Protein AF-A0AAD3T4Z9-F1 (afdb_monomer_lite)

pLDDT: mean 79.46, std 13.39, range [46.41, 95.06]

Foldseek 3Di:
DDKDFFWWLAKDKPNDGQGLDPPPSDTDGRNDIDDPDQFQAEHAPVNVVVVLVSLCVQLVFDADPVDPQWGFNDDDPRLQPIFMWIAGPPGDIDTDGSVNQWDDDDDRGIGGRYDYPVD

Organism: Nepenthes gracilis (NCBI:txid150966)

Secondary structure (DSSP, 8-state):
---EEE-EEEEEETTEEEESSTTTSPPPTT-EEE-S--SPEEE-HHHHHHHHHHHHHHHT-PBPTTSTT-B---SHHHHTT--EEEEEGGG-EEEEPHHHHEEEEETTEEEESEEETT-

InterPro domains:
  IPR021109 Aspartic peptidase domain superfamily [G3DSA:2.40.70.10] (1-119)
  IPR021109 Aspartic peptidase domain superfamily [SSF50630] (2-118)
  IPR032799 Xylanase inhibitor, C-terminal [PF14541] (4-117)
  IPR051708 Plant Aspartic Proteinase A1 [PTHR47967] (3-117)

Structure (mmCIF, N/CA/C/O backbone):
data_AF-A0AAD3T4Z9-F1
#
_entry.id   AF-A0AAD3T4Z9-F1
#
loop_
_atom_site.group_PDB
_atom_site.id
_atom_site.type_symbol
_atom_site.label_atom_id
_atom_site.label_alt_id
_atom_site.label_comp_id
_atom_site.label_asym_id
_atom_site.label_entity_id
_atom_site.label_seq_id
_atom_site.pdbx_PDB_ins_code
_atom_site.Cartn_x
_atom_site.Cartn_y
_atom_site.Cartn_z
_atom_site.occupancy
_atom_site.B_iso_or_equiv
_atom_site.auth_seq_id
_atom_site.auth_comp_id
_atom_site.auth_asym_id
_atom_site.auth_atom_id
_atom_site.pdbx_PDB_model_num
ATOM 1 N N . MET A 1 1 ? 14.089 -19.984 -8.120 1.00 62.19 1 MET A N 1
ATOM 2 C CA . MET A 1 1 ? 13.121 -18.947 -7.702 1.00 62.19 1 MET A CA 1
ATOM 3 C C . MET A 1 1 ? 13.219 -17.783 -8.669 1.00 62.19 1 MET A C 1
ATOM 5 O O . MET A 1 1 ? 14.334 -17.374 -8.963 1.00 62.19 1 MET A O 1
ATOM 9 N N . ALA A 1 2 ? 12.094 -17.281 -9.173 1.00 80.69 2 ALA A N 1
ATOM 10 C CA . ALA A 1 2 ? 12.060 -16.039 -9.940 1.00 80.69 2 ALA A CA 1
ATOM 11 C C . ALA A 1 2 ? 11.723 -14.885 -8.989 1.00 80.69 2 ALA A C 1
ATOM 13 O O . ALA A 1 2 ? 10.790 -15.009 -8.195 1.00 80.69 2 ALA A O 1
ATOM 14 N N . TYR A 1 3 ? 12.488 -13.797 -9.059 1.00 84.44 3 TYR A N 1
ATOM 15 C CA . TYR A 1 3 ? 12.202 -12.565 -8.333 1.00 84.44 3 TYR A CA 1
ATOM 16 C C . TYR A 1 3 ? 11.650 -11.539 -9.317 1.00 84.44 3 TYR A C 1
ATOM 18 O O . TYR A 1 3 ? 12.269 -11.286 -10.351 1.00 84.44 3 TYR A O 1
ATOM 26 N N . TYR A 1 4 ? 10.500 -10.951 -8.997 1.00 90.12 4 TYR A N 1
ATOM 27 C CA . TYR A 1 4 ? 9.873 -9.930 -9.828 1.00 90.12 4 TYR A CA 1
ATOM 28 C C . TYR A 1 4 ? 10.045 -8.573 -9.161 1.00 90.12 4 TYR A C 1
ATOM 30 O O . TYR A 1 4 ? 9.577 -8.358 -8.044 1.00 90.12 4 TYR A O 1
ATOM 38 N N . PHE A 1 5 ? 10.725 -7.662 -9.849 1.00 92.19 5 PHE A N 1
ATOM 39 C CA . PHE A 1 5 ? 10.928 -6.297 -9.382 1.00 92.19 5 PHE A CA 1
ATOM 40 C C . PHE A 1 5 ? 10.195 -5.323 -10.290 1.00 92.19 5 PHE A C 1
ATOM 42 O O . PHE A 1 5 ? 10.254 -5.425 -11.514 1.00 92.19 5 PHE A O 1
ATOM 49 N N . VAL A 1 6 ? 9.532 -4.357 -9.670 1.00 92.75 6 VAL A N 1
ATOM 50 C CA . VAL A 1 6 ? 8.859 -3.247 -10.339 1.00 92.75 6 VAL A CA 1
ATOM 51 C C . VAL A 1 6 ? 9.323 -1.930 -9.734 1.00 92.75 6 VAL A C 1
ATOM 53 O O . VAL A 1 6 ? 9.865 -1.878 -8.629 1.00 92.75 6 VAL A O 1
ATOM 56 N N . THR A 1 7 ? 9.120 -0.847 -10.475 1.00 94.06 7 THR A N 1
ATOM 57 C CA . THR A 1 7 ? 9.455 0.503 -10.018 1.00 94.06 7 THR A CA 1
ATOM 58 C C . THR A 1 7 ? 8.172 1.216 -9.615 1.00 94.06 7 THR A C 1
ATOM 60 O O . THR A 1 7 ? 7.389 1.609 -10.476 1.00 94.06 7 THR A O 1
ATOM 63 N N . SER A 1 8 ? 7.944 1.370 -8.314 1.00 92.38 8 SER A N 1
ATOM 64 C CA . SER A 1 8 ? 6.828 2.143 -7.769 1.00 92.38 8 SER A CA 1
ATOM 65 C C . SER A 1 8 ? 7.205 3.614 -7.628 1.00 92.38 8 SER A C 1
ATOM 67 O O . SER A 1 8 ? 8.218 3.948 -7.016 1.00 92.38 8 SER A O 1
ATOM 69 N N . GLU A 1 9 ? 6.375 4.502 -8.160 1.00 93.19 9 GLU A N 1
ATOM 70 C CA . GLU A 1 9 ? 6.492 5.958 -8.010 1.00 93.19 9 GLU A CA 1
ATOM 71 C C . GLU A 1 9 ? 5.888 6.435 -6.683 1.00 93.19 9 GLU A C 1
ATOM 73 O O . GLU A 1 9 ? 6.333 7.426 -6.103 1.00 93.19 9 GLU A O 1
ATOM 78 N N . GLY A 1 10 ? 4.922 5.687 -6.148 1.00 92.31 10 GLY A N 1
ATOM 79 C CA . GLY A 1 10 ? 4.298 5.967 -4.864 1.00 92.31 10 GLY A CA 1
ATOM 80 C C . GLY A 1 10 ? 2.849 5.500 -4.788 1.00 92.31 10 GLY A C 1
ATOM 81 O O . GLY A 1 10 ? 2.360 4.759 -5.642 1.00 92.31 10 GLY A O 1
ATOM 82 N N . PHE A 1 11 ? 2.148 5.968 -3.761 1.00 93.25 11 PHE A N 1
ATOM 83 C CA . PHE A 1 11 ? 0.739 5.675 -3.520 1.00 93.25 11 PHE A CA 1
ATOM 84 C C . PHE A 1 11 ? -0.067 6.963 -3.512 1.00 93.25 11 PHE A C 1
ATOM 86 O O . PHE A 1 11 ? 0.285 7.914 -2.826 1.00 93.25 11 PHE A O 1
ATOM 93 N N . ARG A 1 12 ? -1.181 6.997 -4.233 1.00 92.94 12 ARG A N 1
ATOM 94 C CA . ARG A 1 12 ? -2.178 8.055 -4.115 1.00 92.94 12 ARG A CA 1
ATOM 95 C C . ARG A 1 12 ? -3.294 7.594 -3.200 1.00 92.94 12 ARG A C 1
ATOM 97 O O . ARG A 1 12 ? -3.918 6.574 -3.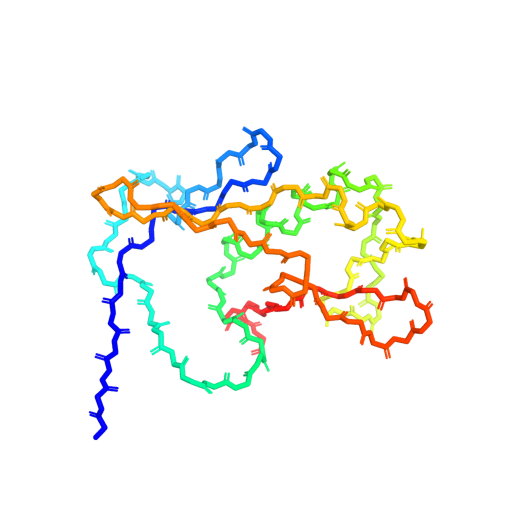481 1.00 92.94 12 ARG A O 1
ATOM 104 N N . ILE A 1 13 ? -3.546 8.344 -2.137 1.00 90.12 13 ILE A N 1
ATOM 105 C CA . ILE A 1 13 ? -4.633 8.103 -1.191 1.00 90.12 13 ILE A CA 1
ATOM 106 C C . ILE A 1 13 ? -5.554 9.318 -1.256 1.00 90.12 13 ILE A C 1
ATOM 108 O O . ILE A 1 13 ? -5.145 10.447 -0.992 1.00 90.12 13 ILE A O 1
ATOM 112 N N . GLY A 1 14 ? -6.790 9.108 -1.707 1.00 85.94 14 GLY A N 1
ATOM 113 C CA . GLY A 1 14 ? -7.704 10.205 -2.009 1.00 85.94 14 GLY A CA 1
ATOM 114 C C . GLY A 1 14 ? -7.121 11.133 -3.080 1.00 85.94 14 GLY A C 1
ATOM 115 O O . GLY A 1 14 ? -7.009 10.751 -4.246 1.00 85.94 14 GLY A O 1
ATOM 116 N N . LYS A 1 15 ? -6.764 12.359 -2.684 1.00 86.62 15 LYS A N 1
ATOM 117 C CA . LYS A 1 15 ? -6.159 13.373 -3.566 1.00 86.62 15 LYS A CA 1
ATOM 118 C C . LYS A 1 15 ? -4.640 13.494 -3.399 1.00 86.62 15 LYS A C 1
ATOM 120 O O . LYS A 1 15 ? -4.000 14.110 -4.248 1.00 86.62 15 LYS A O 1
ATOM 125 N N . ASN A 1 16 ? -4.069 12.890 -2.359 1.00 91.25 16 ASN A N 1
ATOM 126 C CA . ASN A 1 16 ? -2.680 13.096 -1.971 1.00 91.25 16 ASN A CA 1
ATOM 127 C C . ASN A 1 16 ? -1.788 12.005 -2.563 1.00 91.25 16 ASN A C 1
ATOM 129 O O . ASN A 1 16 ? -2.042 10.815 -2.379 1.00 91.25 16 ASN A O 1
ATOM 133 N N . LEU A 1 17 ? -0.751 12.414 -3.300 1.00 91.88 17 LEU A N 1
ATOM 134 C CA . LEU A 1 17 ? 0.275 11.516 -3.822 1.00 91.88 17 LEU A CA 1
ATOM 135 C C . LEU A 1 17 ? 1.429 11.427 -2.822 1.00 91.88 17 LEU A C 1
ATOM 137 O O . LEU A 1 17 ? 2.116 12.410 -2.559 1.00 91.88 17 LEU A O 1
ATOM 141 N N . LEU A 1 18 ? 1.657 10.227 -2.307 1.00 93.12 18 LEU A N 1
ATOM 142 C CA . LEU A 1 18 ? 2.741 9.884 -1.403 1.00 93.12 18 LEU A CA 1
ATOM 143 C C . LEU A 1 18 ? 3.863 9.231 -2.223 1.00 93.12 18 LEU A C 1
ATOM 145 O O . LEU A 1 18 ? 3.745 8.052 -2.567 1.00 93.12 18 LEU A O 1
ATOM 149 N N . PRO A 1 19 ? 4.943 9.959 -2.565 1.00 92.25 19 PRO A N 1
ATOM 150 C CA . PRO A 1 19 ? 6.035 9.408 -3.363 1.00 92.25 19 PRO A CA 1
ATOM 151 C C . PRO A 1 19 ? 6.756 8.294 -2.603 1.00 92.25 19 PRO A C 1
ATOM 153 O O . PRO A 1 19 ? 6.846 8.339 -1.372 1.00 92.25 19 PRO A O 1
ATOM 156 N N . PHE A 1 20 ? 7.318 7.321 -3.322 1.00 88.31 20 PHE A N 1
ATOM 157 C CA . PHE A 1 20 ? 8.078 6.236 -2.694 1.00 88.31 20 PHE A CA 1
ATOM 158 C C . PHE A 1 20 ? 9.255 6.774 -1.861 1.00 88.31 20 PHE A C 1
ATOM 160 O O . PHE A 1 20 ? 9.439 6.373 -0.715 1.00 88.31 20 PHE A O 1
ATOM 167 N N . ASN A 1 21 ? 10.004 7.736 -2.409 1.00 84.31 21 ASN A N 1
ATOM 168 C CA . ASN A 1 21 ? 11.087 8.441 -1.725 1.00 84.31 21 ASN A CA 1
ATOM 169 C C . ASN A 1 21 ? 10.699 9.910 -1.496 1.00 84.31 21 ASN A C 1
ATOM 171 O O . ASN A 1 21 ? 10.468 10.643 -2.459 1.00 84.31 21 ASN A O 1
ATOM 175 N N . ALA A 1 22 ? 10.644 10.334 -0.231 1.00 76.44 22 ALA A N 1
ATOM 176 C CA . ALA A 1 22 ? 10.266 11.693 0.148 1.00 76.44 22 ALA A CA 1
ATOM 177 C C . ALA A 1 22 ? 11.325 12.751 -0.210 1.00 76.44 22 ALA A C 1
ATOM 179 O O . ALA A 1 22 ? 10.964 13.889 -0.482 1.00 76.44 22 ALA A O 1
ATOM 180 N N . SER A 1 23 ? 12.615 12.400 -0.232 1.00 74.12 23 SER A N 1
ATOM 181 C CA . SER A 1 23 ? 13.693 13.389 -0.382 1.00 74.12 23 SER A CA 1
ATOM 182 C C . SER A 1 23 ? 13.919 13.825 -1.827 1.00 74.12 23 SER A C 1
ATOM 184 O O . SER A 1 23 ? 14.155 15.000 -2.078 1.00 74.12 23 SER A O 1
ATOM 186 N N . ASN A 1 24 ? 13.841 12.895 -2.785 1.00 66.69 24 ASN A N 1
ATOM 187 C CA . ASN A 1 24 ? 14.223 13.177 -4.174 1.00 66.69 24 ASN A CA 1
ATOM 188 C C . ASN A 1 24 ? 13.076 13.040 -5.178 1.00 66.69 24 ASN A C 1
ATOM 190 O O . ASN A 1 24 ? 13.309 13.287 -6.361 1.00 66.69 24 ASN A O 1
ATOM 194 N N . HIS A 1 25 ? 11.884 12.593 -4.752 1.00 64.56 25 HIS A N 1
ATOM 195 C CA . HIS A 1 25 ? 10.711 12.255 -5.586 1.00 64.56 25 HIS A CA 1
ATOM 196 C C . HIS A 1 25 ? 10.967 11.285 -6.761 1.00 64.56 25 HIS A C 1
ATOM 198 O O . HIS A 1 25 ? 10.028 10.824 -7.402 1.00 64.56 25 HIS A O 1
ATOM 204 N N . LYS A 1 26 ? 12.227 10.940 -7.036 1.00 69.88 26 LYS A N 1
ATOM 205 C CA . LYS A 1 26 ? 12.671 9.966 -8.018 1.00 69.88 26 LYS A CA 1
ATOM 206 C C . LYS A 1 26 ? 12.747 8.605 -7.348 1.00 69.88 26 LYS A C 1
ATOM 208 O O . LYS A 1 26 ? 13.484 8.414 -6.378 1.00 69.88 26 LYS A O 1
ATOM 213 N N . SER A 1 27 ? 11.995 7.664 -7.894 1.00 77.44 27 SER A N 1
ATOM 214 C CA . SER A 1 27 ? 12.044 6.270 -7.480 1.00 77.44 27 SER A CA 1
ATOM 215 C C . SER A 1 27 ? 13.231 5.567 -8.119 1.00 77.44 27 SER A C 1
ATOM 217 O O . SER A 1 27 ? 13.436 5.644 -9.330 1.00 77.44 27 SER A O 1
ATOM 219 N N . SER A 1 28 ? 14.014 4.861 -7.307 1.00 84.12 28 SER A N 1
ATOM 220 C CA . SER A 1 28 ? 15.053 3.969 -7.819 1.00 84.12 28 SER A CA 1
ATOM 221 C C . SER A 1 28 ? 14.407 2.832 -8.611 1.00 84.12 28 SER A C 1
ATOM 223 O O . SER A 1 28 ? 13.413 2.257 -8.164 1.00 84.12 28 SER A O 1
ATOM 225 N N . LYS A 1 29 ? 14.964 2.495 -9.781 1.00 88.75 29 LYS A N 1
ATOM 226 C CA . LYS A 1 29 ? 14.472 1.360 -10.574 1.00 88.75 29 LYS A CA 1
ATOM 227 C C . LYS A 1 29 ? 14.498 0.078 -9.737 1.00 88.75 29 LYS A C 1
ATOM 229 O O . LYS A 1 29 ? 15.499 -0.197 -9.082 1.00 88.75 29 LYS A O 1
ATOM 234 N N . GLY A 1 30 ? 13.409 -0.691 -9.778 1.00 89.56 30 GLY A N 1
ATOM 235 C CA . GLY A 1 30 ? 13.286 -1.955 -9.043 1.00 89.56 30 GLY A CA 1
ATOM 236 C C . GLY A 1 30 ? 13.152 -1.802 -7.522 1.00 89.56 30 GLY A C 1
ATOM 237 O O . GLY A 1 30 ? 13.536 -2.702 -6.783 1.00 89.56 30 GLY A O 1
ATOM 238 N N . ASN A 1 31 ? 12.630 -0.673 -7.038 1.00 90.38 31 ASN A N 1
ATOM 239 C CA . ASN A 1 31 ? 12.450 -0.403 -5.605 1.00 90.38 31 ASN A CA 1
ATOM 240 C C . ASN A 1 31 ? 11.341 -1.219 -4.918 1.00 90.38 31 ASN A C 1
ATOM 242 O O . ASN A 1 31 ? 11.204 -1.135 -3.698 1.00 90.38 31 ASN A O 1
ATOM 246 N N . MET A 1 32 ? 10.538 -1.972 -5.668 1.00 90.62 32 MET A N 1
ATOM 247 C CA . MET A 1 32 ? 9.475 -2.808 -5.126 1.00 90.62 32 MET A CA 1
ATOM 248 C C . MET A 1 32 ? 9.638 -4.241 -5.617 1.00 90.62 32 MET A C 1
ATOM 250 O O . MET A 1 32 ? 9.711 -4.505 -6.816 1.00 90.62 32 MET A O 1
ATOM 254 N N . PHE A 1 33 ? 9.665 -5.164 -4.663 1.00 90.44 33 PHE A N 1
ATOM 255 C CA . PHE A 1 33 ? 9.666 -6.598 -4.902 1.00 90.44 33 PHE A CA 1
ATOM 256 C C . PHE A 1 33 ? 8.230 -7.133 -4.846 1.00 90.44 33 PHE A C 1
ATOM 258 O O . PHE A 1 33 ? 7.461 -6.743 -3.967 1.00 90.44 33 PHE A O 1
ATOM 265 N N . ILE A 1 34 ? 7.872 -8.002 -5.790 1.00 89.19 34 ILE A N 1
ATOM 266 C CA . ILE A 1 34 ? 6.589 -8.706 -5.823 1.00 89.19 34 ILE A CA 1
ATOM 267 C C . ILE A 1 34 ? 6.838 -10.169 -5.474 1.00 89.19 34 ILE A C 1
ATOM 269 O O . ILE A 1 34 ? 7.585 -10.868 -6.164 1.00 89.19 34 ILE A O 1
ATOM 273 N N . ASP A 1 35 ? 6.145 -10.636 -4.4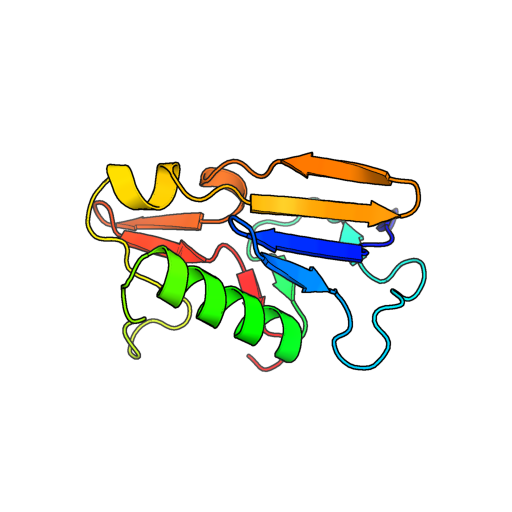43 1.00 85.88 35 ASP A N 1
ATOM 274 C CA . ASP A 1 35 ? 6.048 -12.045 -4.094 1.00 85.88 35 ASP A CA 1
ATOM 275 C C . ASP A 1 35 ? 4.603 -12.551 -4.192 1.00 85.88 35 ASP A C 1
ATOM 277 O O . ASP A 1 35 ? 3.646 -11.795 -4.359 1.00 85.88 35 ASP A O 1
ATOM 281 N N . CYS A 1 36 ? 4.462 -13.875 -4.130 1.00 82.44 36 CYS A N 1
ATOM 282 C CA . CYS A 1 36 ? 3.179 -14.545 -3.905 1.00 82.44 36 CYS A CA 1
ATOM 283 C C . CYS A 1 36 ? 2.909 -14.746 -2.400 1.00 82.44 36 CYS A C 1
ATOM 285 O O . CYS A 1 36 ? 2.091 -15.589 -2.035 1.00 82.44 36 CYS A O 1
ATOM 287 N N . GLY A 1 37 ? 3.665 -14.063 -1.533 1.00 69.31 37 GLY A N 1
ATOM 288 C CA . GLY A 1 37 ? 3.596 -14.215 -0.089 1.00 69.31 37 GLY A CA 1
ATOM 289 C C . GLY A 1 37 ? 2.246 -13.772 0.471 1.00 69.31 37 GLY A C 1
ATOM 290 O O . GLY A 1 37 ? 1.473 -13.046 -0.156 1.00 69.31 37 GLY A O 1
ATOM 291 N N . VAL A 1 38 ? 1.947 -14.234 1.684 1.00 63.50 38 VAL A N 1
ATOM 292 C CA . VAL A 1 38 ? 0.781 -13.778 2.451 1.00 63.50 38 VAL A CA 1
ATOM 293 C C . VAL A 1 38 ? 1.100 -12.388 3.030 1.00 63.50 38 VAL A C 1
ATOM 295 O O . VAL A 1 38 ? 2.257 -12.140 3.370 1.00 63.50 38 VAL A O 1
ATOM 298 N N . PRO A 1 39 ? 0.116 -11.474 3.163 1.00 65.44 39 PRO A N 1
ATOM 299 C CA . PRO A 1 39 ? 0.280 -10.212 3.881 1.00 65.44 39 PRO A CA 1
ATOM 300 C C . PRO A 1 39 ? 1.051 -10.349 5.209 1.00 65.44 39 PRO A C 1
ATOM 302 O O . PRO A 1 39 ? 0.943 -11.386 5.870 1.00 65.44 39 PRO A O 1
ATOM 305 N N . PRO A 1 40 ? 1.730 -9.278 5.667 1.00 74.62 40 PRO A N 1
ATOM 306 C CA . PRO A 1 40 ? 1.609 -7.890 5.201 1.00 74.62 40 PRO A CA 1
ATOM 307 C C . PRO A 1 40 ? 2.638 -7.462 4.141 1.00 74.62 40 PRO A C 1
ATOM 309 O O . PRO A 1 40 ? 3.782 -7.902 4.142 1.00 74.62 40 PRO A O 1
ATOM 312 N N . LYS A 1 41 ? 2.256 -6.489 3.297 1.00 86.56 41 LYS A N 1
ATOM 313 C CA . LYS A 1 41 ? 3.220 -5.749 2.462 1.00 86.56 41 LYS A CA 1
ATOM 314 C C . LYS A 1 41 ? 4.226 -5.031 3.358 1.00 86.56 41 LYS A C 1
ATOM 316 O O . LYS A 1 41 ? 3.826 -4.253 4.224 1.00 86.56 41 LYS A O 1
ATOM 321 N N . ILE A 1 42 ? 5.515 -5.245 3.131 1.00 88.12 42 ILE A N 1
ATOM 322 C CA . ILE A 1 42 ? 6.574 -4.589 3.901 1.00 88.12 42 ILE A CA 1
ATOM 323 C C . ILE A 1 42 ? 6.926 -3.264 3.222 1.00 88.12 42 ILE A C 1
ATOM 325 O O . ILE A 1 42 ? 7.260 -3.231 2.039 1.00 88.12 42 ILE A O 1
ATOM 329 N N . LEU A 1 43 ? 6.836 -2.166 3.969 1.00 89.38 43 LEU A N 1
ATOM 330 C CA . LEU A 1 43 ? 7.141 -0.817 3.507 1.00 89.38 43 LEU A CA 1
ATOM 331 C C . LEU A 1 43 ? 8.273 -0.207 4.330 1.00 89.38 43 LEU A C 1
ATOM 333 O O . LEU A 1 43 ? 8.376 -0.430 5.536 1.00 89.38 43 LEU A O 1
ATOM 337 N N . LEU A 1 44 ? 9.083 0.635 3.688 1.00 89.75 44 LEU A N 1
ATOM 338 C CA . LEU A 1 44 ? 10.047 1.477 4.396 1.00 89.75 44 LEU A CA 1
ATOM 339 C C . LEU A 1 44 ? 9.323 2.332 5.443 1.00 89.75 44 LEU A C 1
ATOM 341 O O . LEU A 1 44 ? 8.245 2.863 5.169 1.00 89.75 44 LEU A O 1
ATOM 345 N N . GLN A 1 45 ? 9.936 2.486 6.620 1.00 89.25 45 GLN A N 1
ATOM 346 C CA . GLN A 1 45 ? 9.349 3.197 7.763 1.00 89.25 45 GLN A CA 1
ATOM 347 C C . GLN A 1 45 ? 8.729 4.550 7.396 1.00 89.25 45 GLN A C 1
ATOM 349 O O . GLN A 1 45 ? 7.608 4.842 7.804 1.00 89.25 45 GLN A O 1
ATOM 354 N N . ASP A 1 46 ? 9.457 5.369 6.639 1.00 90.50 46 ASP A N 1
ATOM 355 C CA . ASP A 1 46 ? 9.005 6.700 6.232 1.00 90.50 46 ASP A CA 1
ATOM 356 C C . ASP A 1 46 ? 7.714 6.639 5.399 1.00 90.50 46 ASP A C 1
ATOM 358 O O . ASP A 1 46 ? 6.736 7.327 5.694 1.00 90.50 46 ASP A O 1
ATOM 362 N N . LEU A 1 47 ? 7.680 5.762 4.392 1.00 90.69 47 LEU A N 1
ATOM 363 C CA . LEU A 1 47 ? 6.515 5.593 3.530 1.00 90.69 47 LEU A CA 1
ATOM 364 C C . LEU A 1 47 ? 5.321 5.033 4.309 1.00 90.69 47 LEU A C 1
ATOM 366 O O . LEU A 1 47 ? 4.199 5.502 4.125 1.00 90.69 47 LEU A O 1
ATOM 370 N N . TYR A 1 48 ? 5.567 4.073 5.204 1.00 90.00 48 TYR A N 1
ATOM 371 C CA . TYR A 1 48 ? 4.546 3.544 6.101 1.00 90.00 48 TYR A CA 1
ATOM 372 C C . TYR A 1 48 ? 3.933 4.660 6.965 1.00 90.00 48 TYR A C 1
ATOM 374 O O . TYR A 1 48 ? 2.714 4.804 6.989 1.00 90.00 48 TYR A O 1
ATOM 382 N N . ASN A 1 49 ? 4.760 5.492 7.610 1.00 89.06 49 ASN A N 1
ATOM 383 C CA . ASN A 1 49 ? 4.289 6.583 8.470 1.00 89.06 49 ASN A CA 1
ATOM 384 C C . ASN A 1 49 ? 3.444 7.596 7.690 1.00 89.06 49 ASN A C 1
ATOM 386 O O . ASN A 1 49 ? 2.397 8.031 8.163 1.00 89.06 49 ASN A O 1
ATOM 390 N N . ARG A 1 50 ? 3.875 7.962 6.477 1.00 91.44 50 ARG A N 1
ATOM 391 C CA . ARG A 1 50 ? 3.127 8.887 5.614 1.00 91.44 50 ARG A CA 1
ATOM 392 C C . ARG A 1 50 ? 1.777 8.318 5.189 1.00 91.44 50 ARG A C 1
ATOM 394 O O . ARG A 1 50 ? 0.785 9.040 5.208 1.00 91.44 50 ARG A O 1
ATOM 401 N N . ILE A 1 51 ? 1.728 7.031 4.850 1.00 89.94 51 ILE A N 1
ATOM 402 C CA . ILE A 1 51 ? 0.473 6.336 4.547 1.00 89.94 51 ILE A CA 1
ATOM 403 C C . ILE A 1 51 ? -0.439 6.306 5.775 1.00 89.94 51 ILE A C 1
ATOM 405 O O . ILE A 1 51 ? -1.620 6.615 5.658 1.00 89.94 51 ILE A O 1
ATOM 409 N N . GLU A 1 52 ? 0.095 5.954 6.944 1.00 86.19 52 GLU A N 1
ATOM 410 C CA . GLU A 1 52 ? -0.670 5.892 8.189 1.00 86.19 52 GLU A CA 1
ATOM 411 C C . GLU A 1 52 ? -1.297 7.251 8.520 1.00 86.19 52 GLU A C 1
ATOM 413 O O . GLU A 1 52 ? -2.509 7.326 8.718 1.00 86.19 52 GLU A O 1
ATOM 418 N N . MET A 1 53 ? -0.510 8.331 8.475 1.00 86.69 53 MET A N 1
ATOM 419 C CA . MET A 1 53 ? -1.005 9.697 8.680 1.00 86.69 53 MET A CA 1
ATOM 420 C C . MET A 1 53 ? -2.120 10.060 7.697 1.00 86.69 53 MET A C 1
ATOM 422 O O . MET A 1 53 ? -3.168 10.545 8.112 1.00 86.69 53 MET A O 1
ATOM 426 N N . GLU A 1 54 ? -1.936 9.781 6.406 1.00 88.00 54 GLU A N 1
ATOM 427 C CA . GLU A 1 54 ? -2.928 10.110 5.381 1.00 88.00 54 GLU A CA 1
ATOM 428 C C . GLU A 1 54 ? -4.236 9.331 5.573 1.00 88.00 54 GLU A C 1
ATOM 430 O O . GLU A 1 54 ? -5.327 9.875 5.408 1.00 88.00 54 GLU A O 1
ATOM 435 N N . VAL A 1 55 ? -4.155 8.062 5.977 1.00 83.62 55 VAL A N 1
ATOM 436 C CA . VAL A 1 55 ? -5.342 7.249 6.270 1.00 83.62 55 VAL A CA 1
ATOM 437 C C . VAL A 1 55 ? -6.048 7.753 7.533 1.00 83.62 55 VAL A C 1
ATOM 439 O O . VAL A 1 55 ? -7.280 7.816 7.548 1.00 83.62 55 VAL A O 1
ATOM 442 N N . VAL A 1 56 ? -5.311 8.157 8.572 1.00 80.75 56 VAL A N 1
ATOM 443 C CA . VAL A 1 56 ? -5.877 8.790 9.779 1.00 80.75 56 VAL A CA 1
ATOM 444 C C . VAL A 1 56 ? -6.613 10.075 9.411 1.00 80.75 56 VAL A C 1
ATOM 446 O O . VAL A 1 56 ? -7.770 10.245 9.797 1.00 80.75 56 VAL A O 1
ATOM 449 N N . THR A 1 57 ? -5.998 10.941 8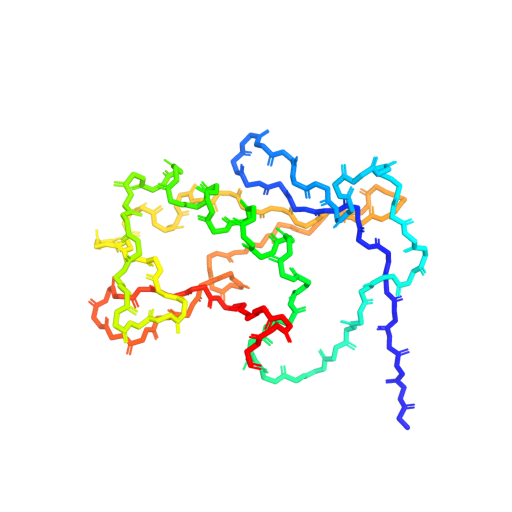.602 1.00 82.69 57 THR A N 1
ATOM 450 C CA . THR A 1 57 ? -6.617 12.178 8.111 1.00 82.69 57 THR A CA 1
ATOM 451 C C . THR A 1 57 ? -7.870 11.888 7.286 1.00 82.69 57 THR A C 1
ATOM 453 O O . THR A 1 57 ? -8.934 12.442 7.564 1.00 82.69 57 THR A O 1
ATOM 456 N N . ALA A 1 58 ? -7.789 10.971 6.318 1.00 79.62 58 ALA A N 1
ATOM 457 C CA . ALA A 1 58 ? -8.900 10.641 5.429 1.00 79.62 58 ALA A CA 1
ATOM 458 C C . ALA A 1 58 ? -10.081 9.969 6.151 1.00 79.62 58 ALA A C 1
ATOM 460 O O . ALA A 1 58 ? -11.226 10.104 5.721 1.00 79.62 58 ALA A O 1
ATOM 461 N N . THR A 1 59 ? -9.820 9.249 7.245 1.00 75.19 59 THR A N 1
ATOM 462 C CA . THR A 1 59 ? -10.860 8.571 8.036 1.00 75.19 59 THR A CA 1
ATOM 463 C C . THR A 1 59 ? -11.294 9.353 9.274 1.00 75.19 59 THR A C 1
ATOM 465 O O . THR A 1 59 ? -12.282 8.968 9.901 1.00 75.19 59 THR A O 1
ATOM 468 N N . SER A 1 60 ? -10.588 10.439 9.620 1.00 75.00 60 SER A N 1
ATOM 469 C CA . SER A 1 60 ? -10.764 11.205 10.864 1.00 75.00 60 SER A CA 1
ATOM 470 C C . SER A 1 60 ? -10.748 10.313 12.114 1.00 75.00 60 SER A C 1
ATOM 472 O O . SER A 1 60 ? -11.551 10.491 13.031 1.00 75.00 60 SER A O 1
ATOM 474 N N . ARG A 1 61 ? -9.887 9.285 12.120 1.00 69.25 61 ARG A N 1
ATOM 475 C CA . ARG A 1 61 ? -9.847 8.253 13.165 1.00 69.25 61 ARG A CA 1
ATOM 476 C C . ARG A 1 61 ? -8.432 7.922 13.579 1.00 69.25 61 ARG A C 1
ATOM 478 O O . ARG A 1 61 ? -7.602 7.572 12.748 1.00 69.25 61 ARG A O 1
ATOM 485 N N . GLU A 1 62 ? -8.200 7.977 14.882 1.00 66.69 62 GLU A N 1
ATOM 486 C CA . GLU A 1 62 ? -6.894 7.708 15.467 1.00 66.69 62 GLU A CA 1
ATOM 487 C C . GLU A 1 62 ? -6.610 6.198 15.570 1.00 66.69 62 GLU A C 1
ATOM 489 O O . GLU A 1 62 ? -7.525 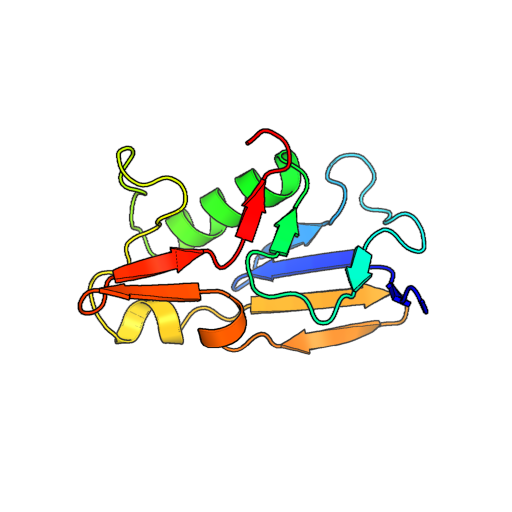5.396 15.815 1.00 66.69 62 GLU A O 1
ATOM 494 N N . PRO A 1 63 ? -5.346 5.782 15.387 1.00 64.62 63 PRO A N 1
ATOM 495 C CA . PRO A 1 63 ? -4.933 4.405 15.608 1.00 64.62 63 PRO A CA 1
ATOM 496 C C . PRO A 1 63 ? -4.943 4.085 17.110 1.00 64.62 63 PRO A C 1
ATOM 498 O O . PRO A 1 63 ? -4.473 4.882 17.921 1.00 64.62 63 PRO A O 1
ATOM 501 N N . LYS A 1 64 ? -5.435 2.902 17.510 1.00 60.88 64 LYS A N 1
ATOM 502 C CA . LYS A 1 64 ? -5.279 2.463 18.910 1.00 60.88 64 LYS A CA 1
ATOM 503 C C . LYS A 1 64 ? -3.890 1.869 19.109 1.00 60.88 64 LYS A C 1
ATOM 505 O O . LYS A 1 64 ? -3.501 0.922 18.430 1.00 60.88 64 LYS A O 1
ATOM 510 N N . GLN A 1 65 ? -3.171 2.416 20.081 1.00 55.12 65 GLN A N 1
ATOM 511 C CA . GLN A 1 65 ? -1.759 2.136 20.344 1.00 55.12 65 GLN A CA 1
ATOM 512 C C . GLN A 1 65 ? -1.469 0.668 20.706 1.00 55.12 65 GLN A C 1
ATOM 514 O O . GLN A 1 65 ? -0.402 0.156 20.374 1.00 55.12 65 GLN A O 1
ATOM 519 N N . GLU A 1 66 ? -2.433 -0.012 21.330 1.00 53.28 66 GLU A N 1
ATOM 520 C CA . GLU A 1 66 ? -2.325 -1.403 21.800 1.00 53.28 66 GLU A CA 1
ATOM 521 C C . GLU A 1 66 ? -2.271 -2.432 20.662 1.00 53.28 66 GLU A C 1
ATOM 523 O O . GLU A 1 66 ? -1.871 -3.575 20.861 1.00 53.28 66 GLU A O 1
ATOM 528 N N . LEU A 1 67 ? -2.648 -2.024 19.450 1.00 52.59 67 LEU A N 1
ATOM 529 C CA . LEU A 1 67 ? -2.682 -2.869 18.270 1.00 52.59 67 LEU A CA 1
ATOM 530 C C . LEU A 1 67 ? -2.068 -2.093 17.101 1.00 52.59 67 LEU A C 1
ATOM 532 O O . LEU A 1 67 ? -2.740 -1.589 16.210 1.00 52.59 67 LEU A O 1
ATOM 536 N N . ARG A 1 68 ? -0.749 -1.953 17.093 1.00 54.91 68 ARG A N 1
ATOM 537 C CA . ARG A 1 68 ? -0.004 -1.497 15.914 1.00 54.91 68 ARG A CA 1
ATOM 538 C C . ARG A 1 68 ? -0.072 -2.607 14.836 1.00 54.91 68 ARG A C 1
ATOM 540 O O . ARG A 1 68 ? 0.340 -3.716 15.164 1.00 54.91 68 ARG A O 1
ATOM 547 N N . PRO A 1 69 ? -0.456 -2.401 13.549 1.00 50.56 69 PRO A N 1
ATOM 548 C CA . PRO A 1 69 ? -0.884 -1.197 12.834 1.00 50.56 69 PRO A CA 1
ATOM 549 C C . PRO A 1 69 ? -2.400 -1.215 12.547 1.00 50.56 69 PRO A C 1
ATOM 551 O O . PRO A 1 69 ? -2.848 -1.623 11.472 1.00 50.56 69 PRO A O 1
ATOM 554 N N . GLN A 1 70 ? -3.226 -0.821 13.511 1.00 58.50 70 GLN A N 1
ATOM 555 C CA . GLN A 1 70 ? -4.674 -0.778 13.324 1.00 58.50 70 GLN A CA 1
ATOM 556 C C . GLN A 1 70 ? -5.157 0.676 13.365 1.00 58.50 70 GLN A C 1
ATOM 558 O O . GLN A 1 70 ? -5.263 1.287 14.427 1.00 58.50 70 GLN A O 1
ATOM 563 N N . ILE A 1 71 ? -5.464 1.238 12.194 1.00 55.47 71 ILE A N 1
ATOM 564 C CA . ILE A 1 71 ? -6.389 2.374 12.099 1.00 55.47 71 ILE A CA 1
ATOM 565 C C . ILE A 1 71 ? -7.776 1.757 12.136 1.00 55.47 71 ILE A C 1
ATOM 567 O O . ILE A 1 71 ? -8.047 0.902 11.304 1.00 55.47 71 ILE A O 1
ATOM 571 N N . PHE A 1 72 ? -8.628 2.162 13.082 1.00 57.28 72 PHE A N 1
ATOM 572 C CA . PHE A 1 72 ? -9.943 1.552 13.312 1.00 57.28 72 PHE A CA 1
ATOM 573 C C . PHE A 1 72 ? -11.064 2.375 12.687 1.00 57.28 72 PHE A C 1
ATOM 575 O O . PHE A 1 72 ? -11.716 3.160 13.380 1.00 57.28 72 PHE A O 1
ATOM 582 N N . PRO A 1 73 ? -11.393 2.180 11.410 1.00 52.41 73 PRO A N 1
ATOM 583 C CA . PRO A 1 73 ? -12.621 2.703 10.873 1.00 52.41 73 PRO A CA 1
ATOM 584 C C . PRO A 1 73 ? -13.815 1.892 11.412 1.00 52.41 73 PRO A C 1
ATOM 586 O O . PRO A 1 73 ? -14.254 0.931 10.800 1.00 52.41 73 PRO A O 1
ATOM 589 N N . LYS A 1 74 ? -14.402 2.310 12.541 1.00 46.41 74 LYS A N 1
ATOM 590 C CA . LYS A 1 74 ? -15.719 1.833 13.003 1.00 46.41 74 LYS A CA 1
ATOM 591 C C . LYS A 1 74 ? -16.805 1.996 11.910 1.00 46.41 74 LYS A C 1
ATOM 593 O O . LYS A 1 74 ? -17.230 3.110 11.595 1.00 46.41 74 LYS A O 1
ATOM 598 N N . GLY A 1 75 ? -17.279 0.898 11.330 1.00 51.38 75 GLY A N 1
ATOM 599 C CA . GLY A 1 75 ? -18.394 0.880 10.369 1.00 51.38 75 GLY A CA 1
ATOM 600 C C . GLY A 1 75 ? -17.986 0.767 8.893 1.00 51.38 75 GLY A C 1
ATOM 601 O O . GLY A 1 75 ? -16.962 1.283 8.454 1.00 51.38 75 GLY A O 1
ATOM 602 N N . THR A 1 76 ? -18.838 0.097 8.115 1.00 49.47 76 THR A N 1
ATOM 603 C CA . THR A 1 76 ? -18.602 -0.345 6.726 1.00 49.47 76 THR A CA 1
ATOM 604 C C . THR A 1 76 ? -18.373 0.774 5.712 1.00 49.47 76 THR A C 1
ATOM 606 O O . THR A 1 76 ? -17.636 0.585 4.750 1.00 49.47 76 THR A O 1
ATOM 609 N N 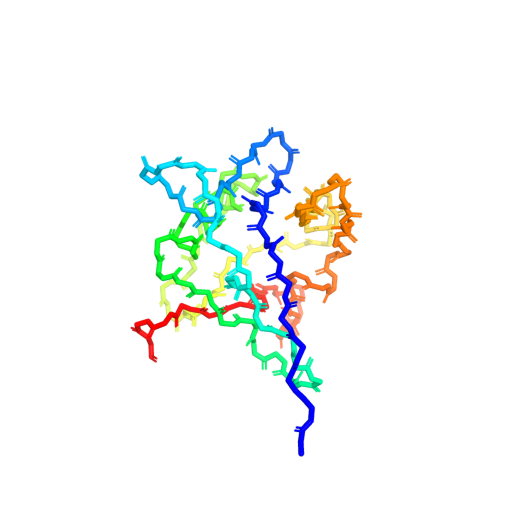. LYS A 1 77 ? -18.969 1.955 5.904 1.00 50.94 77 LYS A N 1
ATOM 610 C CA . LYS A 1 77 ? -18.979 3.008 4.872 1.00 50.94 77 LYS A CA 1
ATOM 611 C C . LYS A 1 77 ? -17.652 3.765 4.712 1.00 50.94 77 LYS A C 1
ATOM 613 O O . LYS A 1 77 ? -17.396 4.290 3.636 1.00 50.94 77 LYS A O 1
ATOM 618 N N . CYS A 1 78 ? -16.814 3.833 5.749 1.00 53.62 78 CYS A N 1
ATOM 619 C CA . CYS A 1 78 ? -15.647 4.728 5.765 1.00 53.62 78 CYS A CA 1
ATOM 620 C C . CYS A 1 78 ? -14.409 4.122 5.067 1.00 53.62 78 CYS A C 1
ATOM 622 O O . CYS A 1 78 ? -13.687 4.827 4.374 1.00 53.62 78 CYS A O 1
ATOM 624 N N . VAL A 1 79 ? -14.209 2.801 5.164 1.00 58.81 79 VAL A N 1
ATOM 625 C CA . VAL A 1 79 ? -13.071 2.090 4.530 1.00 58.81 79 VAL A CA 1
ATOM 626 C C . VAL A 1 79 ? -13.282 1.894 3.041 1.00 58.81 79 VAL A C 1
ATOM 628 O O . VAL A 1 79 ? -12.363 2.059 2.246 1.00 58.81 79 VAL A O 1
ATOM 631 N N . CYS A 1 80 ? -14.517 1.567 2.655 1.00 61.44 80 CYS A N 1
ATOM 632 C CA . CYS A 1 80 ? -14.879 1.349 1.261 1.00 61.44 80 CYS A CA 1
ATOM 633 C C . CYS A 1 80 ? -14.763 2.619 0.407 1.00 61.44 80 CYS A C 1
ATOM 635 O O . CYS A 1 80 ? -14.670 2.516 -0.812 1.00 61.44 80 CYS A O 1
ATOM 637 N N . ALA A 1 81 ? -14.761 3.798 1.036 1.00 64.56 81 ALA A N 1
ATOM 638 C CA . ALA A 1 81 ? -14.672 5.085 0.357 1.00 64.56 81 ALA A CA 1
ATOM 639 C C . ALA A 1 81 ? -13.229 5.541 0.074 1.00 64.56 81 ALA A C 1
ATOM 641 O O . ALA A 1 81 ? -13.034 6.482 -0.699 1.00 64.56 81 ALA A O 1
ATOM 642 N N . LEU A 1 82 ? -12.213 4.908 0.679 1.00 78.62 82 LEU A N 1
ATOM 643 C CA . LEU A 1 82 ? -10.830 5.331 0.486 1.00 78.62 82 LEU A CA 1
ATOM 644 C C . LEU A 1 82 ? -10.310 4.854 -0.874 1.00 78.62 82 LEU A C 1
ATOM 646 O O . LEU A 1 82 ? -10.013 3.678 -1.079 1.00 78.62 82 LEU A O 1
ATOM 650 N N . ASN A 1 83 ? -10.175 5.791 -1.809 1.00 86.06 83 ASN A N 1
ATOM 651 C CA . ASN A 1 83 ? -9.568 5.523 -3.106 1.00 86.06 83 ASN A CA 1
ATOM 652 C C . ASN A 1 83 ? -8.046 5.476 -2.962 1.00 86.06 83 ASN A C 1
ATOM 654 O O . ASN A 1 83 ? -7.414 6.518 -2.785 1.00 86.06 83 ASN A O 1
ATOM 658 N N . VAL A 1 84 ? -7.468 4.279 -3.073 1.00 90.69 84 VAL A N 1
ATOM 659 C CA . VAL A 1 84 ? -6.016 4.086 -3.085 1.00 90.69 84 VAL A CA 1
ATOM 660 C C . VAL A 1 84 ? -5.563 3.622 -4.466 1.00 90.69 84 VAL A C 1
ATOM 662 O O . VAL A 1 84 ? -6.141 2.705 -5.044 1.00 90.69 84 VAL A O 1
ATOM 665 N N . THR A 1 85 ? -4.522 4.249 -5.006 1.00 94.94 85 THR A N 1
ATOM 666 C CA . THR A 1 85 ? -3.900 3.865 -6.282 1.00 94.94 85 THR A CA 1
ATOM 667 C C . THR A 1 85 ? -2.394 3.748 -6.101 1.00 94.94 85 THR A C 1
ATOM 669 O O . THR A 1 85 ? -1.763 4.682 -5.618 1.00 94.94 85 THR A O 1
ATOM 672 N N . ALA A 1 86 ? -1.810 2.612 -6.472 1.00 93.50 86 ALA A N 1
ATOM 673 C CA . ALA A 1 86 ? -0.365 2.472 -6.586 1.00 93.50 86 ALA A CA 1
ATOM 674 C C . ALA A 1 86 ? 0.072 2.941 -7.979 1.00 93.50 86 ALA A C 1
ATOM 676 O O . ALA A 1 86 ? -0.482 2.499 -8.987 1.00 93.50 86 ALA A O 1
ATOM 677 N N . HIS A 1 87 ? 1.041 3.846 -8.013 1.00 94.81 87 HIS A N 1
ATOM 678 C CA . HIS A 1 87 ? 1.634 4.376 -9.231 1.00 94.81 87 HIS A CA 1
ATOM 679 C C . HIS A 1 87 ? 2.965 3.676 -9.491 1.00 94.81 87 HIS A C 1
ATOM 681 O O . HIS A 1 87 ? 3.779 3.502 -8.574 1.00 94.81 87 HIS A O 1
ATOM 687 N N . PHE A 1 88 ? 3.179 3.279 -10.738 1.00 93.75 88 PHE A N 1
ATOM 688 C CA . PHE A 1 88 ? 4.392 2.638 -11.218 1.00 93.75 88 PHE A CA 1
ATOM 689 C C . PHE A 1 88 ? 4.977 3.428 -12.384 1.00 93.75 88 PHE A C 1
ATOM 691 O O . PHE A 1 88 ? 4.277 4.189 -13.054 1.00 93.75 88 PHE A O 1
ATOM 698 N N . MET A 1 89 ? 6.270 3.215 -12.614 1.00 91.69 89 MET A N 1
ATOM 699 C CA . MET A 1 89 ? 6.999 3.804 -13.731 1.00 91.69 89 MET A CA 1
ATOM 700 C C . MET A 1 89 ? 6.284 3.528 -15.066 1.00 91.69 89 MET A C 1
ATOM 702 O O . MET A 1 89 ? 5.553 2.545 -15.205 1.00 91.69 89 MET A O 1
ATOM 706 N N . ASP A 1 90 ? 6.489 4.422 -16.034 1.00 88.00 90 ASP A N 1
ATOM 707 C CA . ASP A 1 90 ? 5.887 4.374 -17.375 1.00 88.00 90 ASP A CA 1
ATOM 708 C C . ASP A 1 90 ? 4.354 4.562 -17.382 1.00 88.00 90 ASP A C 1
ATOM 710 O O . ASP A 1 90 ? 3.668 4.226 -18.345 1.00 88.00 90 ASP A O 1
ATOM 714 N N . GLY A 1 91 ? 3.804 5.152 -16.312 1.00 88.75 91 GLY A N 1
ATOM 715 C CA . GLY A 1 91 ? 2.401 5.569 -16.230 1.00 88.75 91 GLY A CA 1
ATOM 716 C C . GLY A 1 91 ? 1.418 4.459 -15.852 1.00 88.75 91 GLY A C 1
ATOM 717 O O . GLY A 1 91 ? 0.203 4.668 -15.922 1.00 88.75 91 GLY A O 1
ATOM 718 N N . ALA A 1 92 ? 1.907 3.289 -15.435 1.00 93.94 92 ALA A N 1
ATOM 719 C CA . ALA A 1 92 ? 1.058 2.192 -14.990 1.00 93.94 92 ALA A CA 1
ATOM 720 C C . ALA A 1 92 ? 0.427 2.493 -13.616 1.00 93.94 92 ALA A C 1
ATOM 722 O O . ALA A 1 92 ? 1.107 2.822 -12.645 1.00 93.94 92 ALA A O 1
ATOM 723 N N . ASN A 1 93 ? -0.899 2.348 -13.523 1.00 95.06 93 ASN A N 1
ATOM 724 C CA . ASN A 1 93 ? -1.675 2.678 -12.327 1.00 95.06 93 ASN A CA 1
ATOM 725 C C . ASN A 1 93 ? -2.499 1.473 -11.872 1.00 95.06 93 ASN A C 1
ATOM 727 O O . ASN A 1 93 ? -3.329 0.967 -12.626 1.00 95.06 93 ASN A O 1
ATOM 731 N N . LEU A 1 94 ? -2.322 1.051 -10.620 1.00 93.31 94 LEU A N 1
ATOM 732 C CA . LEU A 1 94 ? -3.085 -0.037 -10.014 1.00 93.31 94 LEU A CA 1
ATOM 733 C C . LEU A 1 94 ? -4.024 0.512 -8.943 1.00 93.31 94 LEU A C 1
ATOM 735 O O . LEU A 1 94 ? -3.594 0.885 -7.849 1.00 93.31 94 LEU A O 1
ATOM 739 N N . LYS A 1 95 ? -5.326 0.526 -9.234 1.00 93.56 95 LYS A N 1
ATOM 740 C CA . LYS A 1 95 ? -6.345 0.870 -8.239 1.00 93.56 95 LYS A CA 1
ATOM 741 C C . LYS A 1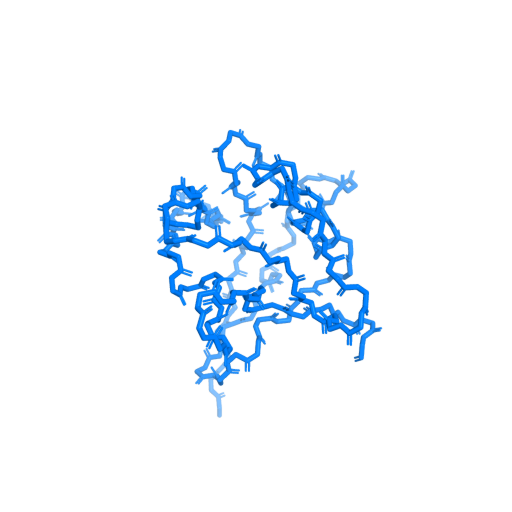 95 ? -6.472 -0.271 -7.228 1.00 93.56 95 LYS A C 1
ATOM 743 O O . LYS A 1 95 ? -6.807 -1.397 -7.589 1.00 93.56 95 LYS A O 1
ATOM 748 N N . LEU A 1 96 ? -6.207 0.017 -5.959 1.00 89.81 96 LEU A N 1
ATOM 749 C CA . LEU A 1 96 ? -6.315 -0.956 -4.880 1.00 89.81 96 LEU A CA 1
ATOM 750 C C . LEU A 1 96 ? -7.738 -0.945 -4.330 1.00 89.81 96 LEU A C 1
ATOM 752 O O . LEU A 1 96 ? -8.247 0.088 -3.895 1.00 89.81 96 LEU A O 1
ATOM 756 N N . MET A 1 97 ? -8.378 -2.112 -4.337 1.00 86.44 97 MET A N 1
ATOM 757 C CA . MET A 1 97 ? -9.631 -2.300 -3.613 1.00 86.44 97 MET A CA 1
ATOM 758 C C . MET A 1 97 ? -9.369 -2.241 -2.102 1.00 86.44 97 MET A C 1
ATOM 760 O O . MET A 1 97 ? -8.265 -2.588 -1.673 1.00 86.44 97 MET A O 1
ATOM 764 N N . PRO A 1 98 ? -10.371 -1.895 -1.274 1.00 82.50 98 PRO A N 1
ATOM 765 C CA . PRO A 1 98 ? -10.222 -1.890 0.181 1.00 82.50 98 PRO A CA 1
ATOM 766 C C . PRO A 1 98 ? -9.632 -3.196 0.734 1.00 82.50 98 PRO A C 1
ATOM 768 O O . PRO A 1 98 ? -8.742 -3.150 1.574 1.00 82.50 98 PRO A O 1
ATOM 771 N N . MET A 1 99 ? -10.029 -4.352 0.187 1.00 81.62 99 MET A N 1
ATOM 772 C CA . MET A 1 99 ? -9.497 -5.672 0.568 1.00 81.62 99 MET A CA 1
ATOM 773 C C . MET A 1 99 ? -7.999 -5.870 0.266 1.00 81.62 99 MET A C 1
ATOM 775 O O . MET A 1 99 ? -7.351 -6.702 0.886 1.00 81.62 99 MET A O 1
ATOM 779 N N . ASN A 1 100 ? -7.428 -5.093 -0.660 1.00 86.06 100 ASN A N 1
ATOM 780 C CA . ASN A 1 100 ? -6.001 -5.144 -0.992 1.00 86.06 100 ASN A CA 1
ATOM 781 C C . ASN A 1 100 ? -5.170 -4.247 -0.061 1.00 86.06 100 ASN A C 1
ATOM 783 O O . ASN A 1 100 ? -3.938 -4.295 -0.094 1.00 86.06 100 ASN A O 1
ATOM 787 N N . PHE A 1 101 ? -5.814 -3.361 0.699 1.00 85.38 101 PHE A N 1
ATOM 788 C CA . PHE A 1 101 ? -5.159 -2.341 1.519 1.00 85.38 101 PHE A CA 1
ATOM 789 C C . PHE A 1 101 ? -5.446 -2.511 3.014 1.00 85.38 101 PHE A C 1
ATOM 791 O O . PHE A 1 101 ? -4.619 -2.122 3.836 1.00 85.38 101 PHE A O 1
ATOM 798 N N . PHE A 1 102 ? -6.566 -3.146 3.358 1.00 83.25 102 PHE A N 1
ATOM 799 C CA . PHE A 1 102 ? -6.995 -3.394 4.724 1.00 83.25 102 PHE A CA 1
ATOM 800 C C . PHE A 1 102 ? -7.271 -4.879 4.984 1.00 83.25 102 PHE A C 1
ATOM 802 O O . PHE A 1 102 ? -7.798 -5.580 4.123 1.00 83.25 102 PHE A O 1
ATOM 809 N N . ILE A 1 103 ? -6.979 -5.333 6.202 1.00 80.88 103 ILE A N 1
ATOM 810 C CA . ILE A 1 103 ? -7.329 -6.659 6.728 1.00 80.88 103 ILE A CA 1
ATOM 811 C C . ILE A 1 103 ? -8.457 -6.476 7.742 1.00 80.88 103 ILE A C 1
ATOM 813 O O . ILE A 1 103 ? -8.348 -5.624 8.619 1.00 80.88 103 ILE A O 1
ATOM 817 N N . ASN A 1 104 ? -9.534 -7.256 7.637 1.00 78.31 104 ASN A N 1
ATOM 818 C CA . ASN A 1 104 ? -10.577 -7.301 8.664 1.00 78.31 104 ASN A CA 1
ATOM 819 C C . ASN A 1 104 ? -10.161 -8.297 9.753 1.00 78.31 104 ASN A C 1
ATOM 821 O O . ASN A 1 104 ? -10.006 -9.481 9.461 1.00 78.31 104 ASN A O 1
ATOM 825 N N . VAL A 1 105 ? -9.956 -7.818 10.979 1.00 75.75 105 VAL A N 1
ATOM 826 C CA . VAL A 1 105 ? -9.486 -8.656 12.095 1.00 75.75 105 VAL A CA 1
ATOM 827 C C . VAL A 1 105 ? -10.644 -9.159 12.952 1.00 75.75 105 VAL A C 1
ATOM 829 O O . VAL A 1 105 ? -10.601 -10.292 13.426 1.00 75.75 105 VAL A O 1
ATOM 832 N N . LYS A 1 106 ? -11.681 -8.341 13.161 1.00 72.06 106 LYS A N 1
ATOM 833 C CA . LYS A 1 106 ? -12.855 -8.695 13.975 1.00 72.06 106 LYS A CA 1
ATOM 834 C C . LYS A 1 106 ? -13.974 -7.682 13.767 1.00 72.06 106 LYS A C 1
ATOM 836 O O . LYS A 1 106 ? -13.690 -6.501 13.817 1.00 72.06 106 LYS A O 1
ATOM 841 N N . ASP A 1 107 ? -15.227 -8.096 13.592 1.00 70.62 107 ASP A N 1
ATOM 842 C CA . ASP A 1 107 ? -16.434 -7.241 13.643 1.00 70.62 107 ASP A CA 1
ATOM 843 C C . ASP A 1 107 ? -16.238 -5.757 13.254 1.00 70.62 107 ASP A C 1
ATOM 845 O O . ASP A 1 107 ? -16.289 -4.851 14.089 1.00 70.62 107 ASP A O 1
ATOM 849 N N . TYR A 1 108 ? -16.019 -5.499 11.959 1.00 69.25 108 TYR A N 1
ATOM 850 C CA . TYR A 1 108 ? -15.827 -4.153 11.389 1.00 69.25 108 TYR A CA 1
ATOM 851 C C . TYR A 1 108 ? -14.586 -3.391 11.894 1.00 69.25 108 TYR A C 1
ATOM 853 O O . TYR A 1 108 ? -14.503 -2.172 11.733 1.00 69.25 108 TYR A O 1
ATOM 861 N N . ILE A 1 109 ? -13.618 -4.100 12.471 1.00 71.88 109 ILE A N 1
ATOM 862 C CA . ILE A 1 109 ? -12.269 -3.626 12.771 1.00 71.88 109 ILE A CA 1
ATOM 863 C C . ILE A 1 109 ? -11.375 -3.972 11.590 1.00 71.88 109 ILE A C 1
ATOM 865 O O . ILE A 1 109 ? -11.143 -5.142 11.282 1.00 71.88 109 ILE A O 1
ATOM 869 N N . TYR A 1 110 ? -10.852 -2.929 10.959 1.00 76.50 110 TYR A N 1
ATOM 870 C CA . TYR A 1 110 ? -9.914 -3.038 9.855 1.00 76.50 110 TYR A CA 1
ATOM 871 C C . TYR A 1 110 ? -8.520 -2.610 10.306 1.00 76.50 110 TYR A C 1
ATOM 873 O O . TYR A 1 110 ? -8.377 -1.797 11.212 1.00 76.50 110 TYR A O 1
ATOM 881 N N . CYS A 1 111 ? -7.492 -3.165 9.681 1.00 78.50 111 CYS A N 1
ATOM 882 C CA . CYS A 1 111 ? -6.085 -2.874 9.944 1.00 78.50 111 CYS A CA 1
ATOM 883 C C . CYS A 1 111 ? -5.382 -2.646 8.619 1.00 78.50 111 CYS A C 1
ATOM 885 O O . CYS A 1 111 ? -5.830 -3.181 7.607 1.00 78.50 111 CYS A O 1
ATOM 887 N N . LEU A 1 112 ? -4.280 -1.900 8.593 1.00 81.94 112 LEU A N 1
ATOM 888 C CA . LEU A 1 112 ? -3.512 -1.783 7.356 1.00 81.94 112 LEU A CA 1
ATOM 889 C C . LEU A 1 112 ? -2.912 -3.147 7.000 1.00 81.94 112 LEU A C 1
ATOM 891 O O . LEU A 1 112 ? -2.310 -3.811 7.840 1.00 81.94 112 LEU A O 1
ATOM 895 N N . ALA A 1 113 ? -3.038 -3.555 5.737 1.00 85.56 113 ALA A N 1
ATOM 896 C CA . ALA A 1 113 ? -2.435 -4.778 5.200 1.00 85.56 113 ALA A CA 1
ATOM 897 C C . ALA A 1 113 ? -0.920 -4.612 4.943 1.00 85.56 113 ALA A C 1
ATOM 899 O O . ALA A 1 113 ? -0.382 -5.096 3.941 1.00 85.56 113 ALA A O 1
ATOM 900 N N . MET A 1 114 ? -0.250 -3.834 5.796 1.00 86.50 114 MET A N 1
ATOM 901 C CA . MET A 1 114 ? 1.103 -3.319 5.614 1.00 86.50 114 MET A CA 1
ATOM 902 C C . MET A 1 114 ? 1.841 -3.279 6.953 1.00 86.50 114 MET A C 1
ATOM 904 O O . MET A 1 114 ? 1.241 -2.990 7.986 1.00 86.50 114 MET A O 1
ATOM 908 N N . THR A 1 115 ? 3.149 -3.514 6.922 1.00 86.50 115 THR A N 1
ATOM 909 C CA . THR A 1 115 ? 4.049 -3.341 8.068 1.00 86.50 115 THR A CA 1
ATOM 910 C C . THR A 1 115 ? 5.242 -2.477 7.678 1.00 86.50 115 THR A C 1
ATOM 912 O O . THR A 1 115 ? 5.606 -2.398 6.505 1.00 86.50 115 THR A O 1
ATOM 915 N N . ASN A 1 116 ? 5.850 -1.819 8.659 1.00 87.12 116 ASN A N 1
ATOM 916 C CA . ASN A 1 116 ? 7.093 -1.073 8.498 1.00 87.12 116 ASN A CA 1
ATOM 917 C C . ASN A 1 116 ? 8.316 -1.996 8.629 1.00 87.12 116 ASN A C 1
ATOM 919 O O . ASN A 1 116 ? 8.247 -3.032 9.284 1.00 87.12 116 ASN A O 1
ATOM 923 N N . THR A 1 117 ? 9.455 -1.575 8.078 1.00 83.50 117 THR A N 1
ATOM 924 C CA . THR A 1 117 ? 10.744 -2.282 8.201 1.00 83.50 117 THR A CA 1
ATOM 925 C C . THR A 1 117 ? 11.361 -2.279 9.602 1.00 83.50 117 THR A C 1
ATOM 927 O O . THR A 1 117 ? 12.232 -3.097 9.862 1.00 83.50 117 THR A O 1
ATOM 930 N N . ASN A 1 118 ? 10.963 -1.369 10.500 1.00 74.50 118 ASN A N 1
ATOM 931 C CA . ASN A 1 118 ? 11.555 -1.255 11.846 1.00 74.50 118 ASN A CA 1
ATOM 932 C C . ASN A 1 118 ? 10.722 -1.990 12.910 1.00 74.50 118 ASN A C 1
ATOM 934 O O . ASN A 1 118 ? 10.574 -1.494 14.029 1.00 74.50 118 ASN A O 1
ATOM 938 N N . ARG A 1 119 ? 10.084 -3.095 12.535 1.00 56.16 119 ARG A N 1
ATOM 939 C CA . ARG A 1 119 ? 9.286 -3.930 13.431 1.00 56.16 119 ARG A CA 1
ATOM 940 C C . ARG A 1 119 ? 9.840 -5.331 13.508 1.00 56.16 119 ARG A C 1
ATOM 942 O O . ARG A 1 119 ? 10.255 -5.834 12.444 1.00 56.16 119 ARG A O 1
#

Radius of gyration: 14.28 Å; chains: 1; bounding box: 34×32×39 Å

Sequence (119 aa):
MAYYFVTSEGFRIGKNLLPFNASNHKSSKGNMFIDCGVPPKILLQDLYNRIEMEVVTATSREPKQELRPQIFPKGTKCVCALNVTAHFMDGANLKLMPMNFFINVKDYIYCLAMTNTNR